Protein AF-A0A7V8FNR5-F1 (afdb_monomer)

Solvent-accessible surface area (backbone atoms only — not comparable to full-atom values): 6172 Å² total; per-residue (Å²): 141,77,90,86,78,89,81,88,78,88,76,97,64,73,86,57,49,47,63,51,44,61,75,45,96,65,84,84,92,70,60,66,72,55,46,62,69,34,20,73,85,39,75,46,88,83,78,85,70,93,62,96,69,85,86,82,87,88,80,91,84,79,59,78,91,47,63,82,36,66,70,54,45,52,52,53,51,51,50,42,74,76,65,61,71,87,129

Sequence (87 aa):
MGVARNVRLTVPHFVAIGHILRATSMVATVPEKMAQSMAEPFGLAYGAHPARLPQVAINLFWHTRVHRDPANQWLRALLADLFAEAA

Radius of gyration: 17.93 Å; Cα contacts (8 Å, |Δi|>4): 31; chains: 1; bounding box: 35×33×46 Å

InterPro domains:
  IPR050389 LysR-type Transcriptional Regulators [PTHR30118] (1-86)

Foldseek 3Di:
DDDDDDDPDDDPDDPCVLVVVLVDVDDDDDDPVVCVVSCPVSVDDDDDDPDDDDDDDDDDDDDPVCPPPPVVVVVVVVCCVVPPDDD

pLDDT: mean 93.48, std 8.22, range [48.88, 98.31]

Structure (mmCIF, N/CA/C/O backbone):
data_AF-A0A7V8FNR5-F1
#
_entry.id   AF-A0A7V8FNR5-F1
#
loop_
_atom_site.group_PDB
_atom_site.id
_atom_site.type_symbol
_atom_site.label_atom_id
_atom_site.label_alt_id
_atom_site.label_comp_id
_atom_site.label_asym_id
_atom_site.label_entity_id
_atom_site.label_seq_id
_atom_site.pdbx_PDB_ins_code
_atom_site.Cartn_x
_atom_site.Cartn_y
_atom_site.Cartn_z
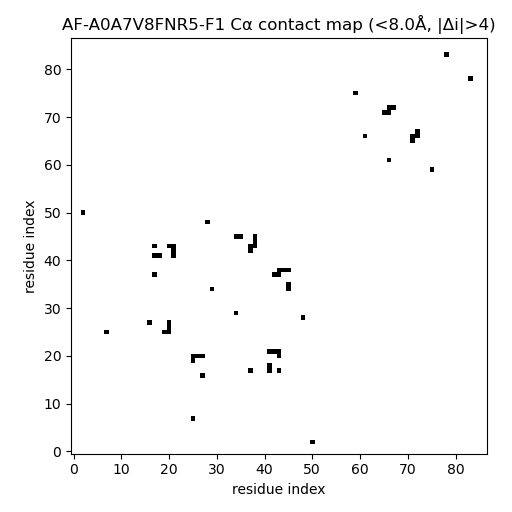_atom_site.occupancy
_atom_site.B_iso_or_equiv
_atom_site.auth_seq_id
_atom_site.auth_comp_id
_atom_site.auth_asym_id
_atom_site.auth_atom_id
_atom_site.pdbx_PDB_model_num
ATOM 1 N N . MET A 1 1 ? -15.941 -22.917 5.548 1.00 48.88 1 MET A N 1
ATOM 2 C CA . MET A 1 1 ? -16.305 -22.424 6.896 1.00 48.88 1 MET A CA 1
ATOM 3 C C . MET A 1 1 ? -15.404 -21.238 7.190 1.00 48.88 1 MET A C 1
ATOM 5 O O . MET A 1 1 ? -14.218 -21.428 7.419 1.00 48.88 1 MET A O 1
ATOM 9 N N . GLY A 1 2 ? -15.925 -20.035 6.945 1.00 73.62 2 GLY A N 1
ATOM 10 C CA . GLY A 1 2 ? -15.142 -18.809 6.778 1.00 73.62 2 GLY A CA 1
ATOM 11 C C . GLY A 1 2 ? -15.066 -17.952 8.038 1.00 73.62 2 GLY A C 1
ATOM 12 O O . GLY A 1 2 ? -15.821 -18.147 8.985 1.00 73.62 2 GLY A O 1
ATOM 13 N N . VAL A 1 3 ? -14.150 -16.987 8.024 1.00 82.94 3 VAL A N 1
ATOM 14 C CA . VAL A 1 3 ? -14.003 -15.989 9.089 1.00 82.94 3 VAL A CA 1
ATOM 15 C C . VAL A 1 3 ? -15.244 -15.092 9.105 1.00 82.94 3 VAL A C 1
ATOM 17 O O . VAL A 1 3 ? -15.4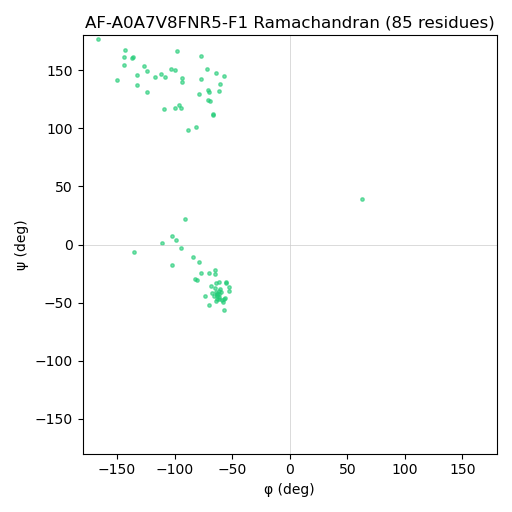70 -14.329 8.164 1.00 82.94 3 VAL A O 1
ATOM 20 N N . ALA A 1 4 ? -16.053 -15.184 10.161 1.00 89.44 4 ALA A N 1
ATOM 21 C CA . ALA A 1 4 ? -17.193 -14.295 10.365 1.00 89.44 4 ALA A CA 1
ATOM 22 C C . ALA A 1 4 ? -16.701 -12.886 10.728 1.00 89.44 4 ALA A C 1
ATOM 24 O O . ALA A 1 4 ? -15.822 -12.726 11.575 1.00 89.44 4 ALA A O 1
ATOM 25 N N . ARG A 1 5 ? -17.257 -11.855 10.084 1.00 91.44 5 ARG A N 1
ATOM 26 C CA . ARG A 1 5 ? -16.912 -10.448 10.335 1.00 91.44 5 ARG A CA 1
ATOM 27 C C . ARG A 1 5 ? -18.183 -9.623 10.484 1.00 91.44 5 ARG A C 1
ATOM 29 O O . ARG A 1 5 ? -19.109 -9.778 9.695 1.00 91.44 5 ARG A O 1
ATOM 36 N N . ASN A 1 6 ? -18.202 -8.721 11.462 1.00 94.81 6 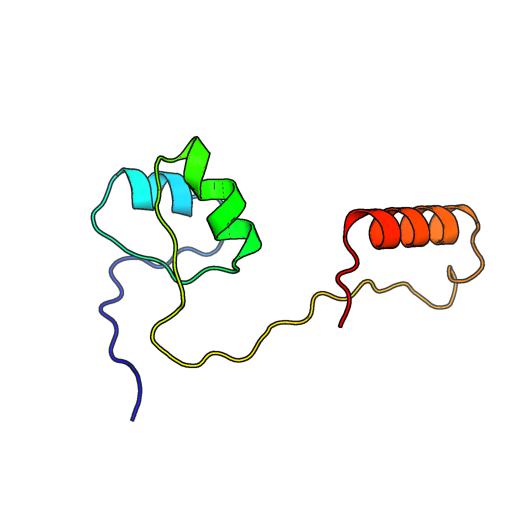ASN A N 1
ATOM 37 C CA . ASN A 1 6 ? -19.266 -7.733 11.616 1.00 94.81 6 ASN A CA 1
ATOM 38 C C . ASN A 1 6 ? -18.922 -6.476 10.800 1.00 94.81 6 ASN A C 1
ATOM 40 O O . ASN A 1 6 ? -18.122 -5.648 11.237 1.00 94.81 6 ASN A O 1
ATOM 44 N N . VAL A 1 7 ? -19.487 -6.352 9.599 1.00 95.38 7 VAL A N 1
ATOM 45 C CA . VAL A 1 7 ? -19.210 -5.227 8.696 1.00 95.38 7 VAL A CA 1
ATOM 46 C C . VAL A 1 7 ? -20.057 -4.018 9.103 1.00 95.38 7 VAL A C 1
ATOM 48 O O . VAL A 1 7 ? -21.242 -3.951 8.798 1.00 95.38 7 VAL A O 1
ATOM 51 N N . ARG A 1 8 ? -19.439 -3.054 9.797 1.00 97.19 8 ARG A N 1
ATOM 52 C CA . ARG A 1 8 ? -20.089 -1.806 10.246 1.00 97.19 8 ARG A CA 1
ATOM 53 C C . ARG A 1 8 ? -20.158 -0.724 9.165 1.00 97.19 8 ARG A C 1
ATOM 55 O O . ARG A 1 8 ? -21.068 0.095 9.190 1.00 97.19 8 ARG A O 1
ATOM 62 N N . LEU A 1 9 ? -19.195 -0.712 8.2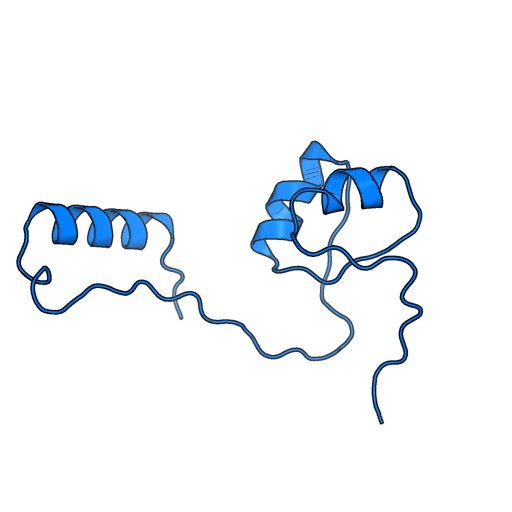45 1.00 96.38 9 LEU A N 1
ATOM 63 C CA . LEU A 1 9 ? -19.076 0.281 7.181 1.00 96.38 9 LEU A CA 1
ATOM 64 C C . LEU A 1 9 ? -18.413 -0.349 5.952 1.00 96.38 9 LEU A C 1
ATOM 66 O O . LEU A 1 9 ? -17.483 -1.143 6.084 1.00 96.38 9 LEU A O 1
ATOM 70 N N . THR A 1 10 ? -18.882 0.029 4.763 1.00 96.31 10 THR A N 1
ATOM 71 C CA . THR A 1 10 ? -18.250 -0.292 3.476 1.00 96.31 10 THR A CA 1
ATOM 72 C C . THR A 1 10 ? -17.983 1.008 2.731 1.00 96.31 10 THR A C 1
ATOM 74 O O . THR A 1 10 ? -18.869 1.852 2.628 1.00 96.31 10 THR A O 1
ATOM 77 N N . VAL A 1 11 ? -16.764 1.169 2.220 1.00 94.94 11 VAL A N 1
ATOM 78 C CA . VAL A 1 11 ? -16.340 2.337 1.437 1.00 94.94 11 VAL A CA 1
ATOM 79 C C . VAL A 1 11 ? -15.800 1.885 0.079 1.00 94.94 11 VAL A C 1
ATOM 81 O O . VAL A 1 11 ? -15.243 0.789 -0.005 1.00 94.94 11 VAL A O 1
ATOM 84 N N . PRO A 1 12 ? -15.933 2.700 -0.982 1.00 94.19 12 PRO A N 1
ATOM 85 C CA . PRO A 1 12 ? -15.464 2.318 -2.314 1.00 94.19 12 PRO A CA 1
ATOM 86 C C . PRO A 1 12 ? -13.938 2.431 -2.481 1.00 94.19 12 PRO A C 1
ATOM 88 O O . PRO A 1 12 ? -13.368 1.743 -3.325 1.00 94.19 12 PRO A O 1
ATOM 91 N N . HIS A 1 13 ? -13.266 3.282 -1.691 1.00 93.19 13 HIS A N 1
ATOM 92 C CA . HIS A 1 13 ? -11.834 3.582 -1.816 1.00 93.19 13 HIS A CA 1
ATOM 93 C C . HIS A 1 13 ? -11.158 3.794 -0.451 1.00 93.19 13 HIS A C 1
ATOM 95 O O . HIS A 1 13 ? -11.816 4.090 0.546 1.00 93.19 13 HIS A O 1
ATOM 101 N N . PHE A 1 14 ? -9.826 3.694 -0.418 1.00 93.12 14 PHE A N 1
ATOM 102 C CA . PHE A 1 14 ? -9.029 3.684 0.816 1.00 93.12 14 PHE A CA 1
ATOM 103 C C . PHE A 1 14 ? -8.794 5.059 1.469 1.00 93.12 14 PHE A C 1
ATOM 105 O O . PHE A 1 14 ? -8.423 5.117 2.638 1.00 93.12 14 PHE A O 1
ATOM 112 N N . VAL A 1 15 ? -9.038 6.162 0.750 1.00 92.94 15 VAL A N 1
ATOM 113 C CA . VAL A 1 15 ? -8.694 7.540 1.171 1.00 92.94 15 VAL A CA 1
ATOM 114 C C . VAL A 1 15 ? -9.232 7.899 2.564 1.00 92.94 15 VAL A C 1
ATOM 116 O O . VAL A 1 15 ? -8.539 8.524 3.360 1.00 92.94 15 VAL A O 1
ATOM 119 N N . ALA A 1 16 ? -10.455 7.476 2.889 1.00 94.50 16 ALA A N 1
ATOM 120 C CA . ALA A 1 16 ? -11.105 7.833 4.149 1.00 94.50 16 ALA A CA 1
ATOM 121 C C . ALA A 1 16 ? -10.723 6.929 5.337 1.00 94.50 16 ALA A C 1
ATOM 123 O O . ALA A 1 16 ? -11.067 7.250 6.474 1.00 94.50 16 ALA A O 1
ATOM 124 N N . ILE A 1 17 ? -10.036 5.801 5.111 1.00 96.31 17 ILE A N 1
ATOM 125 C CA . ILE A 1 17 ? -9.861 4.765 6.143 1.00 96.31 17 ILE A CA 1
ATOM 126 C C . ILE A 1 17 ? -9.104 5.306 7.357 1.00 96.31 17 ILE A C 1
ATOM 128 O O . ILE A 1 17 ? -9.496 5.016 8.481 1.00 96.31 17 ILE A O 1
ATOM 132 N N . GLY A 1 18 ? -8.079 6.138 7.162 1.00 96.12 18 GLY A N 1
ATOM 133 C CA . GLY A 1 18 ? -7.263 6.654 8.269 1.00 96.12 18 GLY A CA 1
ATOM 134 C C . GLY A 1 18 ? -8.081 7.514 9.222 1.00 96.12 18 GLY A C 1
ATOM 135 O O . GLY A 1 18 ? -8.085 7.289 10.430 1.00 96.12 18 GLY A O 1
ATOM 136 N N . HIS A 1 19 ? -8.869 8.431 8.657 1.00 96.25 19 HIS A N 1
ATOM 137 C CA . HIS A 1 19 ? -9.798 9.267 9.413 1.00 96.25 19 HIS A CA 1
ATOM 138 C C . HIS A 1 19 ? -10.859 8.441 10.147 1.00 96.25 19 HIS A C 1
ATOM 140 O O . HIS A 1 19 ? -11.152 8.716 11.309 1.00 96.25 19 HIS A O 1
ATOM 146 N N . ILE A 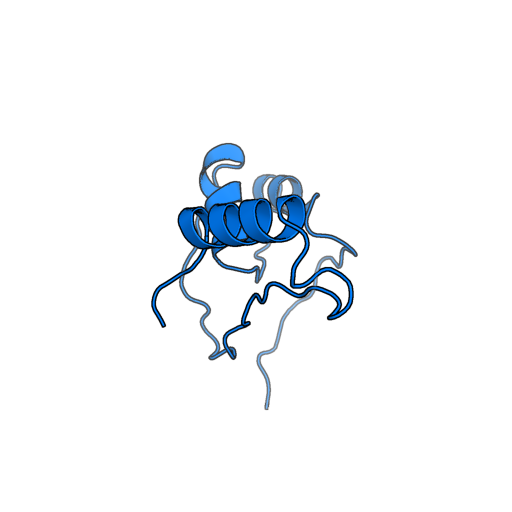1 20 ? -11.411 7.417 9.489 1.00 97.19 20 ILE A N 1
ATOM 147 C CA . ILE A 1 20 ? -12.427 6.535 10.071 1.00 97.19 20 ILE A CA 1
ATOM 148 C C . ILE A 1 20 ? -11.853 5.747 11.254 1.00 97.19 20 ILE A C 1
ATOM 150 O O . ILE A 1 20 ? -12.464 5.712 12.321 1.00 97.19 20 ILE A O 1
ATOM 154 N N . LEU A 1 21 ? -10.686 5.122 11.086 1.00 97.31 21 LEU A N 1
ATOM 155 C CA . LEU A 1 21 ? -10.059 4.311 12.131 1.00 97.31 21 LEU A CA 1
ATOM 156 C C . LEU A 1 21 ? -9.585 5.168 13.306 1.00 97.31 21 LEU A C 1
ATOM 158 O O . LEU A 1 21 ? -9.729 4.758 14.448 1.00 97.31 21 LEU A O 1
ATOM 162 N N . ARG A 1 22 ? -9.106 6.391 13.054 1.00 96.94 22 ARG A N 1
ATOM 163 C CA . ARG A 1 22 ? -8.746 7.333 14.122 1.00 96.94 22 ARG A CA 1
ATOM 164 C C . ARG A 1 22 ? -9.950 7.750 14.974 1.00 96.94 22 ARG A C 1
ATOM 166 O O . ARG A 1 22 ? -9.797 8.029 16.158 1.00 96.94 22 ARG A O 1
ATOM 173 N N . ALA A 1 23 ? -11.135 7.838 14.374 1.00 96.88 23 ALA A N 1
ATOM 174 C CA . ALA A 1 23 ? -12.346 8.318 15.039 1.00 96.88 23 ALA A CA 1
ATOM 175 C C . ALA A 1 23 ? -13.226 7.200 15.629 1.00 96.88 23 ALA A C 1
ATOM 177 O O . ALA A 1 23 ? -14.263 7.496 16.222 1.00 96.88 23 ALA A O 1
ATOM 178 N N . THR A 1 24 ? -12.874 5.923 15.444 1.00 97.44 24 THR A N 1
ATOM 179 C CA . THR A 1 24 ? -13.742 4.792 15.806 1.00 97.44 24 THR A CA 1
ATOM 180 C C . THR A 1 24 ? -12.945 3.610 16.350 1.00 97.44 24 THR A C 1
ATOM 182 O O . THR A 1 24 ? -11.735 3.535 16.200 1.00 97.44 24 THR A O 1
ATOM 185 N N . SER A 1 25 ? -13.627 2.636 16.953 1.00 96.00 25 SER A N 1
ATOM 186 C CA . SER A 1 25 ? -13.014 1.368 17.388 1.00 96.00 25 SER A CA 1
ATOM 187 C C . SER A 1 25 ? -13.081 0.272 16.315 1.00 96.00 25 SER A C 1
ATOM 189 O O . SER A 1 25 ? -13.076 -0.917 16.634 1.00 96.00 25 SER A O 1
ATOM 191 N N . MET A 1 26 ? -13.239 0.650 15.043 1.00 97.56 26 MET A N 1
ATOM 192 C CA . MET A 1 26 ? -13.247 -0.307 13.936 1.00 97.56 26 MET A CA 1
ATOM 193 C C . MET A 1 26 ? -11.826 -0.770 13.600 1.00 97.56 26 MET A C 1
ATOM 195 O O . MET A 1 26 ? -10.842 -0.128 13.950 1.00 97.56 26 MET A O 1
ATOM 199 N N . VAL A 1 27 ? -11.732 -1.886 12.881 1.00 96.69 27 VAL A N 1
ATOM 200 C CA . VAL A 1 27 ? -10.483 -2.401 12.308 1.00 96.69 27 VAL A CA 1
ATOM 201 C C . VAL A 1 27 ? -10.671 -2.631 10.812 1.00 96.69 27 VAL A C 1
ATOM 203 O O . VAL A 1 27 ? -11.791 -2.876 10.357 1.00 96.69 27 VAL A O 1
ATOM 206 N N . ALA A 1 28 ? -9.584 -2.568 10.046 1.00 96.94 28 ALA A N 1
ATOM 207 C CA . ALA A 1 28 ? -9.602 -2.793 8.605 1.00 96.94 28 ALA A CA 1
ATOM 208 C C . ALA A 1 28 ? -8.480 -3.744 8.175 1.00 96.94 28 ALA A C 1
ATOM 210 O O . ALA A 1 28 ? -7.382 -3.721 8.724 1.00 96.94 28 ALA A O 1
ATOM 211 N N . THR A 1 29 ? -8.758 -4.550 7.151 1.00 95.94 29 THR A N 1
ATOM 212 C CA . THR A 1 29 ? -7.745 -5.323 6.426 1.00 95.94 29 THR A CA 1
ATOM 213 C C . THR A 1 29 ? -7.325 -4.510 5.205 1.00 95.94 29 THR A C 1
ATOM 215 O O . THR A 1 29 ? -8.159 -4.240 4.341 1.00 95.94 29 THR A O 1
ATOM 218 N N . VAL A 1 30 ? -6.054 -4.118 5.131 1.00 95.38 30 VAL A N 1
ATOM 219 C CA . VAL A 1 30 ? -5.480 -3.315 4.037 1.00 95.38 30 VAL A CA 1
ATOM 220 C C . VAL A 1 30 ? -4.120 -3.889 3.613 1.00 95.38 30 VAL A C 1
ATOM 222 O O . VAL A 1 30 ? -3.524 -4.639 4.389 1.00 95.38 30 VAL A O 1
ATOM 225 N N . PRO A 1 31 ? -3.603 -3.560 2.413 1.00 94.75 31 PRO A N 1
ATOM 226 C CA . PRO A 1 31 ? -2.227 -3.884 2.044 1.00 94.75 31 PRO A CA 1
ATOM 227 C C . PRO A 1 31 ? -1.217 -3.289 3.032 1.00 94.75 31 PRO A C 1
ATOM 229 O O . PRO A 1 31 ? -1.402 -2.175 3.521 1.00 94.75 31 PRO A O 1
ATOM 232 N N . GLU A 1 32 ? -0.120 -3.998 3.283 1.00 93.94 32 GLU A N 1
ATOM 233 C CA . GLU A 1 32 ? 0.865 -3.615 4.300 1.00 93.94 32 GLU A CA 1
ATOM 234 C C . GLU A 1 32 ? 1.451 -2.213 4.078 1.00 93.94 32 GLU A C 1
ATOM 236 O O . GLU A 1 32 ? 1.430 -1.395 4.995 1.00 93.94 32 GLU A O 1
ATOM 241 N N . LYS A 1 33 ? 1.864 -1.884 2.845 1.00 92.44 33 LYS A N 1
ATOM 242 C CA . LYS A 1 33 ? 2.381 -0.544 2.501 1.00 92.44 33 LYS A CA 1
ATOM 243 C C . LYS A 1 33 ? 1.398 0.581 2.843 1.00 92.44 33 LYS A C 1
ATOM 245 O O . LYS A 1 33 ? 1.802 1.675 3.226 1.00 92.44 33 LYS A O 1
ATOM 250 N N . MET A 1 34 ? 0.096 0.312 2.737 1.00 94.44 34 MET A N 1
ATOM 251 C CA . MET A 1 34 ? -0.938 1.273 3.109 1.00 94.44 34 MET A CA 1
ATOM 252 C C . MET A 1 34 ? -1.050 1.409 4.627 1.00 94.44 34 MET A C 1
ATOM 254 O O . MET A 1 34 ? -1.080 2.532 5.124 1.00 94.44 34 MET A O 1
ATOM 258 N N . ALA A 1 35 ? -1.036 0.294 5.362 1.00 96.00 35 ALA A N 1
ATOM 259 C CA . ALA A 1 35 ? -1.009 0.318 6.823 1.00 96.00 35 ALA A CA 1
ATOM 260 C C . ALA A 1 35 ? 0.194 1.122 7.345 1.00 96.00 35 ALA A C 1
ATOM 262 O O . ALA A 1 35 ? 0.021 2.008 8.178 1.00 96.00 35 ALA A O 1
ATOM 263 N N . GLN A 1 36 ? 1.382 0.886 6.778 1.00 95.31 36 GLN A N 1
ATOM 264 C CA . GLN A 1 36 ? 2.608 1.625 7.086 1.00 95.31 36 GLN A CA 1
ATOM 265 C C . GLN A 1 36 ? 2.455 3.130 6.818 1.00 95.31 36 GLN A C 1
ATOM 267 O O . GLN A 1 36 ? 2.757 3.934 7.696 1.00 95.31 36 GLN A O 1
ATOM 272 N N . SER A 1 37 ? 1.916 3.521 5.655 1.00 94.69 37 SER A N 1
ATOM 273 C CA . SER A 1 37 ? 1.712 4.941 5.311 1.00 94.69 37 SER A CA 1
ATOM 274 C C . SER A 1 37 ? 0.703 5.669 6.204 1.00 94.69 37 SER A C 1
ATOM 276 O O . SER A 1 37 ? 0.714 6.893 6.279 1.00 94.69 37 SER A O 1
ATOM 278 N N . MET A 1 38 ? -0.189 4.929 6.867 1.00 95.75 38 MET A N 1
ATOM 279 C CA . MET A 1 38 ? -1.269 5.485 7.683 1.00 95.75 38 MET A CA 1
ATOM 280 C C . MET A 1 38 ? -0.977 5.425 9.184 1.00 95.75 38 MET A C 1
ATOM 282 O O . MET A 1 38 ? -1.634 6.125 9.950 1.00 95.75 38 MET A O 1
ATOM 286 N N . ALA A 1 39 ? -0.019 4.598 9.605 1.00 95.69 39 ALA A N 1
ATOM 287 C CA . ALA A 1 39 ? 0.290 4.364 11.010 1.00 95.69 39 ALA A CA 1
ATOM 288 C C . ALA A 1 39 ? 0.643 5.663 11.743 1.00 95.69 39 ALA A C 1
ATOM 290 O O . ALA A 1 39 ? -0.029 6.031 12.703 1.00 95.69 39 ALA A O 1
ATOM 291 N N . GLU A 1 40 ? 1.648 6.391 11.256 1.00 96.81 40 GLU A N 1
ATOM 292 C CA . GLU A 1 40 ? 2.098 7.630 11.897 1.00 96.81 40 GLU A CA 1
ATOM 293 C C . GLU A 1 40 ? 1.071 8.772 11.749 1.00 96.81 40 GLU A C 1
ATOM 295 O O . GLU A 1 40 ? 0.610 9.261 12.784 1.00 96.81 40 GLU A O 1
ATOM 300 N N . PRO A 1 41 ? 0.566 9.114 10.541 1.00 96.44 41 PRO A N 1
ATOM 301 C CA . PRO A 1 41 ? -0.281 10.301 10.377 1.00 96.44 41 PRO A CA 1
ATOM 302 C C . PRO A 1 41 ? -1.624 10.226 11.113 1.00 96.44 41 PRO A C 1
ATOM 304 O O . PRO A 1 41 ? -2.229 11.251 11.434 1.00 96.44 41 PRO A O 1
ATOM 307 N N . PHE A 1 42 ? -2.122 9.012 11.361 1.00 97.00 42 PHE A N 1
ATOM 308 C CA . PHE A 1 42 ? -3.412 8.782 12.009 1.00 97.00 42 PHE A CA 1
ATOM 309 C C . PHE A 1 42 ? -3.294 8.179 13.414 1.00 97.00 42 PHE A C 1
ATOM 311 O O . PHE A 1 42 ? -4.328 7.955 14.046 1.00 97.00 42 PHE A O 1
ATOM 318 N N . GLY A 1 43 ? -2.075 7.942 13.916 1.00 96.81 43 GLY A N 1
ATOM 319 C CA . GLY A 1 43 ? -1.841 7.309 15.217 1.00 96.81 43 GLY A CA 1
ATOM 320 C C . GLY A 1 43 ? -2.386 5.879 15.290 1.00 96.81 43 GLY A C 1
ATOM 321 O O . GLY A 1 43 ? -2.984 5.493 16.293 1.00 96.81 4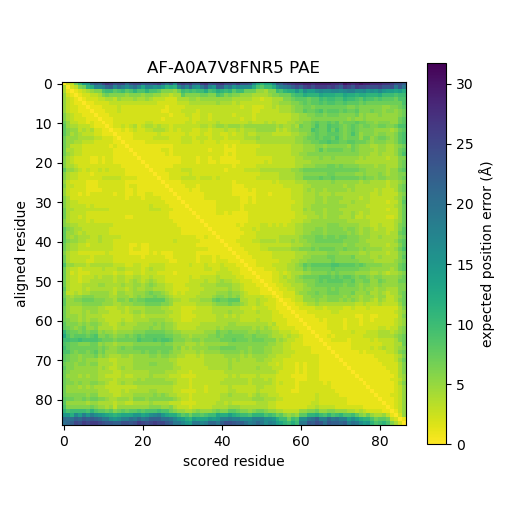3 GLY A O 1
ATOM 322 N N . LEU A 1 44 ? -2.241 5.113 14.207 1.00 97.50 44 LEU A N 1
ATOM 323 C CA . LEU A 1 44 ? -2.752 3.751 14.075 1.00 97.50 44 LEU A CA 1
ATOM 324 C C . LEU A 1 44 ? -1.651 2.715 14.315 1.00 97.50 44 LEU A C 1
ATOM 326 O O . LEU A 1 44 ? -0.487 2.922 13.982 1.00 97.50 44 LEU A O 1
ATOM 330 N N . ALA A 1 45 ? -2.053 1.552 14.824 1.00 97.06 45 ALA A N 1
ATOM 331 C CA . ALA A 1 45 ? -1.213 0.362 14.883 1.00 97.06 45 ALA A CA 1
ATOM 332 C C . ALA A 1 45 ? -1.612 -0.628 13.779 1.00 97.06 45 ALA A C 1
ATOM 334 O O . ALA A 1 45 ? -2.775 -0.692 13.374 1.00 97.06 45 ALA A O 1
ATOM 335 N N . TYR A 1 46 ? -0.653 -1.428 13.319 1.00 97.19 46 TYR A N 1
ATOM 336 C CA . TYR A 1 46 ? -0.875 -2.498 12.349 1.00 97.19 46 TYR A CA 1
ATOM 337 C C . TYR A 1 46 ? -0.118 -3.764 12.758 1.00 97.19 46 TYR A C 1
ATOM 339 O O . TYR A 1 46 ? 0.801 -3.719 13.573 1.00 97.19 46 TYR A O 1
ATOM 347 N N . GLY A 1 47 ? -0.533 -4.909 12.217 1.00 95.75 47 GLY A N 1
ATOM 348 C CA . GLY A 1 47 ? 0.053 -6.206 12.539 1.00 95.75 47 GLY A CA 1
ATOM 349 C C . GLY A 1 47 ? -0.371 -7.295 11.560 1.00 95.75 47 GLY A C 1
ATOM 350 O O . GLY A 1 47 ? -1.167 -7.058 10.649 1.00 95.75 47 GLY A O 1
ATOM 351 N N . ALA A 1 48 ? 0.174 -8.497 11.755 1.00 94.56 48 ALA A N 1
ATOM 352 C CA . ALA A 1 48 ? -0.092 -9.637 10.887 1.00 94.56 48 ALA A CA 1
ATOM 353 C C . ALA A 1 48 ? -1.584 -10.007 10.870 1.00 94.56 48 ALA A C 1
ATOM 355 O O . ALA A 1 48 ? -2.254 -10.037 11.906 1.00 94.56 48 ALA A O 1
ATOM 356 N N . HIS A 1 49 ? -2.104 -10.323 9.683 1.00 95.00 49 HIS A N 1
ATOM 357 C CA . HIS A 1 49 ? -3.501 -10.708 9.537 1.00 95.00 49 HIS A CA 1
ATOM 358 C C . HIS A 1 49 ? -3.746 -12.100 10.159 1.00 95.00 49 HIS A C 1
ATOM 360 O O . HIS A 1 49 ? -3.021 -13.042 9.837 1.00 95.00 49 HIS A O 1
ATOM 366 N N . PRO A 1 50 ? -4.778 -12.284 11.008 1.00 92.75 50 PRO A N 1
ATOM 367 C CA . PRO A 1 50 ? -5.000 -13.547 11.723 1.00 92.75 50 PRO A CA 1
ATOM 368 C C . PRO A 1 50 ? -5.442 -14.696 10.806 1.00 92.75 50 PRO A C 1
ATOM 370 O O . PRO A 1 50 ? -5.257 -15.868 11.125 1.00 92.75 50 PRO A O 1
ATOM 373 N N . ALA A 1 51 ? -6.040 -14.372 9.657 1.00 92.38 51 ALA A N 1
ATOM 374 C CA . ALA A 1 51 ? -6.330 -15.347 8.612 1.00 92.38 51 ALA A CA 1
ATOM 375 C C . ALA A 1 51 ? -5.193 -15.394 7.589 1.00 92.38 51 ALA A C 1
ATOM 377 O O . ALA A 1 51 ? -4.676 -14.346 7.203 1.00 92.38 51 ALA A O 1
ATOM 378 N N . ARG A 1 52 ? -4.886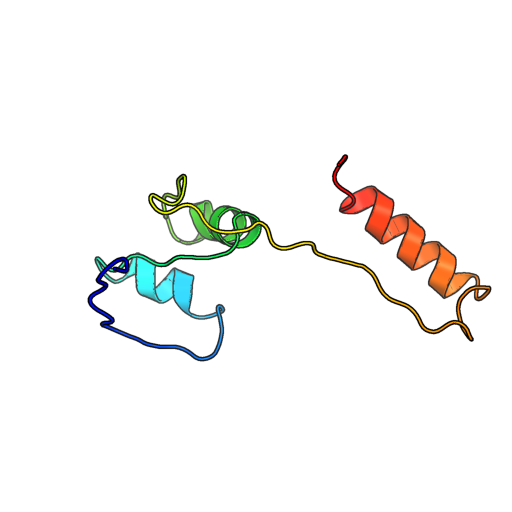 -16.591 7.078 1.00 90.81 52 ARG A N 1
ATOM 379 C CA . ARG A 1 52 ? -3.981 -16.767 5.936 1.00 90.81 52 ARG A CA 1
ATOM 380 C C . ARG A 1 52 ? -4.616 -16.181 4.677 1.00 90.81 52 ARG A C 1
ATOM 382 O O . ARG A 1 52 ? -5.607 -16.718 4.185 1.00 90.81 52 ARG A O 1
ATOM 389 N N . LEU A 1 53 ? -4.046 -15.089 4.181 1.00 91.31 53 LEU A N 1
ATOM 390 C CA . LEU A 1 53 ? -4.437 -14.446 2.930 1.00 91.31 53 LEU A CA 1
ATOM 391 C C . LEU A 1 53 ? -3.344 -14.678 1.877 1.00 91.31 53 LEU A C 1
ATOM 393 O O . LEU A 1 53 ? -2.166 -14.700 2.239 1.00 91.31 53 LEU A O 1
ATOM 397 N N . PRO A 1 54 ? -3.701 -14.866 0.596 1.00 91.56 54 PRO A N 1
ATOM 398 C CA . PRO A 1 54 ? -2.708 -14.904 -0.468 1.00 91.56 54 PRO A CA 1
ATOM 399 C C . PRO A 1 54 ? -2.009 -13.546 -0.582 1.00 91.56 54 PRO A C 1
ATOM 401 O O . PRO A 1 54 ? -2.624 -12.500 -0.358 1.00 91.56 54 PRO A O 1
ATOM 404 N N . GLN A 1 55 ? -0.732 -13.563 -0.955 1.00 89.94 55 GLN A N 1
ATOM 405 C CA . GLN A 1 55 ? -0.017 -12.334 -1.281 1.00 89.94 55 GLN A CA 1
ATOM 406 C C . GLN A 1 55 ? -0.492 -11.766 -2.620 1.00 89.94 55 GLN A C 1
ATOM 408 O O . GLN A 1 55 ? -0.918 -12.498 -3.516 1.00 89.94 55 GLN A O 1
ATOM 413 N N . VAL A 1 56 ? -0.410 -10.443 -2.747 1.00 88.25 56 VAL A N 1
ATOM 414 C CA . VAL A 1 56 ? -0.787 -9.716 -3.959 1.00 88.25 56 VAL A CA 1
ATOM 415 C C . VAL A 1 56 ? 0.482 -9.191 -4.617 1.00 88.25 56 VAL A C 1
ATOM 417 O O . VAL A 1 56 ? 1.175 -8.360 -4.038 1.00 88.25 56 VAL A O 1
ATOM 420 N N . ALA A 1 57 ? 0.771 -9.661 -5.830 1.00 90.44 57 ALA A N 1
ATOM 421 C CA . ALA A 1 57 ? 1.895 -9.170 -6.617 1.00 90.44 57 ALA A CA 1
ATOM 422 C C . ALA A 1 57 ? 1.549 -7.829 -7.282 1.00 90.44 57 ALA A C 1
ATOM 424 O O . ALA A 1 57 ? 0.526 -7.709 -7.962 1.00 90.44 57 ALA A O 1
ATOM 425 N N . ILE A 1 58 ? 2.424 -6.836 -7.119 1.00 91.62 58 ILE A N 1
ATOM 426 C CA . ILE A 1 58 ? 2.338 -5.554 -7.820 1.00 91.62 58 ILE A CA 1
ATOM 427 C C . ILE A 1 58 ? 3.302 -5.592 -9.001 1.00 91.62 58 ILE A C 1
ATOM 429 O O . ILE A 1 58 ? 4.507 -5.725 -8.822 1.00 91.62 58 ILE A O 1
ATOM 433 N N . ASN A 1 59 ? 2.757 -5.479 -10.210 1.00 93.94 59 ASN A N 1
ATOM 434 C CA . ASN A 1 59 ? 3.513 -5.615 -11.451 1.00 93.94 59 ASN A CA 1
ATOM 435 C C . ASN A 1 59 ? 3.501 -4.306 -12.244 1.00 93.94 59 ASN A C 1
ATOM 437 O O . ASN A 1 59 ? 2.485 -3.610 -12.301 1.00 93.94 59 ASN A O 1
ATOM 441 N N . LEU A 1 60 ? 4.617 -4.012 -12.910 1.00 95.75 60 LEU A N 1
ATOM 442 C CA . LEU A 1 60 ? 4.737 -2.895 -13.841 1.00 95.75 60 LEU A CA 1
ATOM 443 C C . LEU A 1 60 ? 4.514 -3.388 -15.274 1.00 95.75 60 LEU A C 1
ATOM 445 O O . LEU A 1 60 ? 5.263 -4.227 -15.768 1.00 95.75 60 LEU A O 1
ATOM 449 N N . PHE A 1 61 ? 3.504 -2.841 -15.952 1.00 96.12 61 PHE A N 1
ATOM 450 C CA . PHE A 1 61 ? 3.162 -3.202 -17.329 1.00 96.12 61 PHE A CA 1
ATOM 451 C C . PHE A 1 61 ? 3.437 -2.053 -18.297 1.00 96.12 61 PHE A C 1
ATOM 453 O O . PHE A 1 61 ? 3.253 -0.880 -17.976 1.00 96.12 61 PHE A O 1
ATOM 460 N N . TRP A 1 62 ? 3.830 -2.401 -19.518 1.00 97.25 62 TRP A N 1
ATOM 461 C CA . TRP A 1 62 ? 3.958 -1.470 -20.634 1.00 97.25 62 TRP A CA 1
ATOM 462 C C . TRP A 1 62 ? 3.550 -2.164 -21.930 1.00 97.25 62 TRP A C 1
ATOM 464 O O . TRP A 1 62 ? 3.641 -3.383 -22.067 1.00 97.25 62 TRP A O 1
ATOM 474 N N . HIS A 1 63 ? 3.110 -1.379 -22.909 1.00 97.88 63 HIS A N 1
ATOM 475 C CA . HIS A 1 63 ? 2.774 -1.909 -24.224 1.00 97.88 63 HIS A CA 1
ATOM 476 C C . HIS A 1 63 ? 4.047 -2.200 -25.036 1.00 97.88 63 HIS A C 1
ATOM 478 O O . HIS A 1 63 ? 4.983 -1.400 -25.036 1.00 97.88 63 HIS A O 1
ATOM 484 N N . THR A 1 64 ? 4.067 -3.283 -25.818 1.00 96.88 64 THR A N 1
ATOM 485 C CA . THR A 1 64 ? 5.233 -3.692 -26.632 1.00 96.88 64 THR A CA 1
ATOM 486 C C . THR A 1 64 ? 5.757 -2.573 -27.538 1.00 96.88 64 THR A C 1
ATOM 488 O O . THR A 1 64 ? 6.962 -2.394 -27.682 1.00 96.88 64 THR A O 1
ATOM 491 N N . ARG A 1 65 ? 4.853 -1.752 -28.088 1.00 97.56 65 ARG A N 1
ATOM 492 C CA . ARG A 1 65 ? 5.180 -0.590 -28.941 1.00 97.56 65 ARG A CA 1
ATOM 493 C C . ARG A 1 65 ? 6.139 0.418 -28.295 1.00 97.56 65 ARG A C 1
ATOM 495 O O . ARG A 1 65 ? 6.911 1.036 -29.014 1.00 97.56 65 ARG A O 1
ATOM 502 N N . VAL A 1 66 ? 6.097 0.589 -26.972 1.00 96.81 66 VAL A N 1
ATOM 503 C CA . VAL A 1 66 ? 6.956 1.544 -26.243 1.00 96.81 66 VAL A CA 1
ATOM 504 C C . VAL A 1 66 ? 8.128 0.861 -25.537 1.00 96.81 66 VAL A C 1
ATOM 506 O O . VAL A 1 66 ? 8.869 1.494 -24.799 1.00 96.81 66 VAL A O 1
ATOM 509 N N . HIS A 1 67 ? 8.343 -0.436 -25.766 1.00 96.81 67 HIS A N 1
ATOM 510 C CA . HIS A 1 67 ? 9.379 -1.194 -25.063 1.00 96.81 67 HIS A CA 1
ATOM 511 C C . HIS A 1 67 ? 10.806 -0.667 -25.312 1.00 96.81 67 HIS A C 1
ATOM 513 O O . HIS A 1 67 ? 11.660 -0.747 -24.425 1.00 96.81 67 HIS A O 1
ATOM 519 N N . ARG A 1 68 ? 11.056 -0.132 -26.514 1.00 97.38 68 ARG A N 1
ATOM 520 C CA . ARG A 1 68 ? 12.340 0.460 -26.926 1.00 97.38 68 ARG A CA 1
ATOM 521 C C . ARG A 1 68 ? 12.373 1.987 -26.831 1.00 97.38 68 ARG A C 1
ATOM 523 O O . ARG A 1 68 ? 13.360 2.584 -27.239 1.00 97.38 68 ARG A O 1
ATOM 530 N N . ASP A 1 69 ? 11.311 2.611 -26.327 1.00 98.31 69 ASP A N 1
ATOM 531 C CA . ASP A 1 69 ? 11.295 4.055 -26.112 1.00 98.31 69 ASP A CA 1
ATOM 532 C C . ASP A 1 69 ? 12.231 4.422 -24.938 1.00 98.31 69 ASP A C 1
ATOM 534 O O . ASP A 1 69 ? 12.055 3.869 -2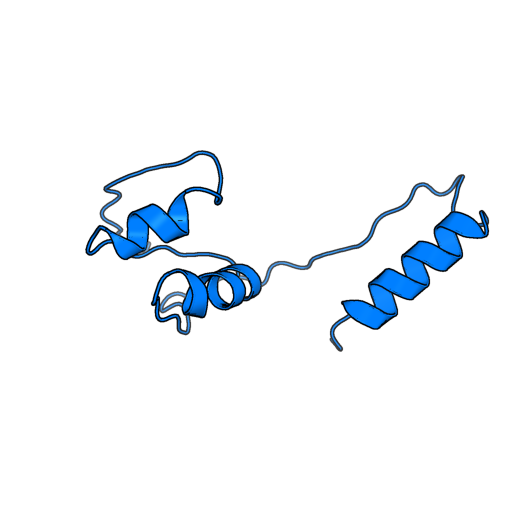3.845 1.00 98.31 69 ASP A O 1
ATOM 538 N N . PRO A 1 70 ? 13.219 5.321 -25.125 1.00 98.19 70 PRO A N 1
ATOM 539 C CA . PRO A 1 70 ? 14.189 5.650 -24.079 1.00 98.19 70 PRO A CA 1
ATOM 540 C C . PRO A 1 70 ? 13.557 6.243 -22.816 1.00 98.19 70 PRO A C 1
ATOM 542 O O . PRO A 1 70 ? 13.973 5.904 -21.709 1.00 98.19 70 PRO A O 1
ATOM 545 N N . ALA A 1 71 ? 12.526 7.085 -22.954 1.00 98.12 71 ALA A N 1
ATOM 546 C CA . ALA A 1 71 ? 11.851 7.685 -21.804 1.00 98.12 71 ALA A CA 1
ATOM 547 C C . ALA A 1 71 ? 11.086 6.626 -20.994 1.00 98.12 71 ALA A C 1
ATOM 549 O O . ALA A 1 71 ? 11.161 6.597 -19.763 1.00 98.12 71 ALA A O 1
ATOM 550 N N . ASN A 1 72 ? 10.407 5.701 -21.675 1.00 98.25 72 ASN A N 1
ATOM 551 C CA . ASN A 1 72 ? 9.747 4.567 -21.041 1.00 98.25 72 ASN A CA 1
ATOM 552 C C . ASN A 1 72 ? 10.746 3.633 -20.341 1.00 98.25 72 ASN A C 1
ATOM 554 O O . ASN A 1 72 ? 10.480 3.181 -19.231 1.00 98.25 72 ASN A O 1
ATOM 558 N N . GLN A 1 73 ? 11.889 3.338 -20.966 1.00 98.12 73 GLN A N 1
ATOM 559 C CA . GLN A 1 73 ? 12.951 2.533 -20.353 1.00 98.12 73 GLN A CA 1
ATOM 560 C C . GLN A 1 73 ? 13.508 3.188 -19.091 1.00 98.12 73 GLN A C 1
ATOM 562 O O . GLN A 1 73 ? 13.605 2.522 -18.062 1.00 98.12 73 GLN A O 1
ATOM 567 N N . TRP A 1 74 ? 13.808 4.486 -19.155 1.00 98.00 74 TRP A N 1
ATOM 568 C CA . TRP A 1 74 ? 14.285 5.252 -18.010 1.00 98.00 74 TRP A CA 1
ATOM 569 C C . TRP A 1 74 ? 13.291 5.210 -16.843 1.00 98.00 74 TRP A C 1
ATOM 571 O O . TRP A 1 74 ? 13.676 4.857 -15.731 1.00 98.00 74 TRP A O 1
ATOM 581 N N . LEU A 1 75 ? 12.003 5.480 -17.092 1.00 98.19 75 LEU A N 1
ATOM 582 C CA . LEU A 1 75 ? 10.993 5.470 -16.031 1.00 98.19 75 LEU A CA 1
ATOM 583 C C . LEU A 1 75 ? 10.820 4.074 -15.420 1.00 98.19 75 LEU A C 1
ATOM 585 O O . LEU A 1 75 ? 10.694 3.945 -14.205 1.00 98.19 75 LEU A O 1
ATOM 589 N N . ARG A 1 76 ? 10.832 3.018 -16.243 1.00 97.44 76 ARG A N 1
ATOM 590 C CA . ARG A 1 76 ? 10.756 1.636 -15.745 1.00 97.44 76 ARG A CA 1
ATOM 591 C C . ARG A 1 76 ? 11.955 1.280 -14.874 1.00 97.44 76 ARG A C 1
ATOM 593 O O . ARG A 1 76 ? 11.762 0.656 -13.837 1.00 97.44 76 ARG A O 1
ATOM 600 N N . ALA A 1 77 ? 13.159 1.684 -15.277 1.00 97.06 77 ALA A N 1
ATOM 601 C CA . ALA A 1 77 ? 14.366 1.472 -14.488 1.00 97.06 77 ALA A CA 1
ATOM 602 C C . ALA A 1 77 ? 14.301 2.226 -13.152 1.00 97.06 77 ALA A C 1
ATOM 604 O O . ALA A 1 77 ? 14.574 1.631 -12.117 1.00 97.06 77 ALA A O 1
ATOM 605 N N . LEU A 1 78 ? 13.852 3.485 -13.161 1.00 97.94 78 LEU A N 1
ATOM 606 C CA . LEU A 1 78 ? 13.681 4.284 -11.945 1.00 97.94 78 LEU A CA 1
ATOM 607 C C . LEU A 1 78 ? 12.656 3.666 -10.983 1.00 97.94 78 LEU A C 1
ATOM 609 O O . LEU A 1 78 ? 12.903 3.575 -9.786 1.00 97.94 78 LEU A O 1
ATOM 613 N N . LEU A 1 79 ? 11.502 3.224 -11.490 1.00 97.12 79 LEU A N 1
ATOM 614 C CA . LEU A 1 79 ? 10.490 2.568 -10.658 1.00 97.12 79 LEU A CA 1
ATOM 615 C C . LEU A 1 79 ? 10.990 1.238 -10.088 1.00 97.12 79 LEU A C 1
ATOM 617 O O . LEU A 1 79 ? 10.666 0.913 -8.950 1.00 97.12 79 LEU A O 1
ATOM 621 N N . ALA A 1 80 ? 11.767 0.476 -10.859 1.00 95.56 80 ALA A N 1
ATOM 622 C CA . ALA A 1 80 ? 12.378 -0.753 -10.371 1.00 95.56 80 ALA A CA 1
ATOM 623 C C . ALA A 1 80 ? 13.414 -0.466 -9.273 1.00 95.56 80 ALA A C 1
ATOM 625 O O . ALA A 1 80 ? 13.378 -1.117 -8.240 1.00 95.56 80 ALA A O 1
ATOM 626 N N . ASP A 1 81 ? 14.269 0.539 -9.451 1.00 96.44 81 ASP A N 1
ATOM 627 C CA . ASP A 1 81 ? 15.261 0.945 -8.447 1.00 96.44 81 ASP A CA 1
ATOM 628 C C . ASP A 1 81 ? 14.610 1.37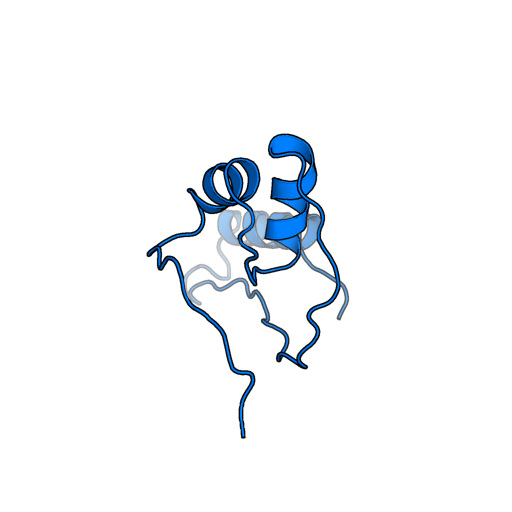7 -7.121 1.00 96.44 81 ASP A C 1
ATOM 630 O O . ASP A 1 81 ? 15.051 0.991 -6.043 1.00 96.44 81 ASP A O 1
ATOM 634 N N . LEU A 1 82 ? 13.501 2.121 -7.197 1.00 95.50 82 LEU A N 1
ATOM 635 C CA . LEU A 1 82 ? 12.807 2.637 -6.016 1.00 95.50 82 LEU A CA 1
ATOM 636 C C . LEU A 1 82 ? 11.885 1.620 -5.327 1.00 95.50 82 LEU A C 1
ATOM 638 O O . LEU A 1 82 ? 11.644 1.744 -4.126 1.00 95.50 82 LEU A O 1
ATOM 642 N N . PHE A 1 83 ? 11.300 0.673 -6.069 1.00 94.25 83 PHE A N 1
ATOM 643 C CA . PHE A 1 83 ? 10.172 -0.128 -5.572 1.00 94.25 83 PHE A CA 1
ATOM 644 C C . PHE A 1 83 ? 10.247 -1.629 -5.852 1.00 94.25 83 PHE A C 1
ATOM 646 O O . PHE A 1 83 ? 9.362 -2.347 -5.377 1.00 94.25 83 PHE A O 1
ATOM 653 N N . ALA A 1 84 ? 11.222 -2.124 -6.621 1.00 90.75 84 ALA A N 1
ATOM 654 C CA . ALA A 1 84 ? 11.365 -3.563 -6.801 1.00 90.75 84 ALA A CA 1
ATOM 655 C C . ALA A 1 84 ? 11.824 -4.194 -5.483 1.00 90.75 84 ALA A C 1
ATOM 657 O O . ALA A 1 84 ? 12.856 -3.835 -4.921 1.00 90.75 84 ALA A O 1
ATOM 658 N N . GLU A 1 85 ? 11.046 -5.151 -4.997 1.00 81.88 85 GLU A N 1
ATOM 659 C CA . GLU A 1 85 ? 11.416 -5.976 -3.854 1.00 81.88 85 GLU A CA 1
ATOM 660 C C . GLU A 1 85 ? 12.080 -7.254 -4.370 1.00 81.88 85 GLU A C 1
ATOM 662 O O . GLU A 1 85 ? 11.669 -7.805 -5.396 1.00 81.88 85 GLU A O 1
ATOM 667 N N . ALA A 1 86 ? 13.136 -7.707 -3.686 1.00 62.62 86 ALA A N 1
ATOM 668 C CA . ALA A 1 86 ? 13.713 -9.016 -3.962 1.00 62.62 86 ALA A CA 1
ATOM 669 C C . ALA A 1 86 ? 12.649 -10.091 -3.686 1.00 62.62 86 ALA A C 1
ATOM 671 O O . ALA A 1 86 ? 11.971 -10.033 -2.659 1.00 62.62 86 ALA A O 1
ATOM 672 N N . ALA A 1 87 ? 12.492 -11.016 -4.634 1.00 54.09 87 ALA A N 1
ATOM 673 C CA . ALA A 1 87 ? 11.551 -12.129 -4.536 1.00 54.09 87 ALA A CA 1
ATOM 674 C C . ALA A 1 87 ? 11.928 -13.119 -3.426 1.00 54.09 87 ALA A C 1
ATOM 676 O O . ALA A 1 87 ? 13.147 -13.322 -3.207 1.00 54.09 87 ALA A O 1
#

Organism: NCBI:txid1177982

Secondary structure (DSSP, 8-state):
-----------SSGGGHHHHHHHSS------HHHHHHHHHHHT------SS------------GGGTT-HHHHHHHHHHHHHHPPP-

Mean predicted aligned error: 4.45 Å